Protein 2J5Y (pdb70)

InterPro domains:
  IPR009063 Immunoglobulin/albumin-binding domain superfamily [SSF46997] (54-101)
  IPR009063 Immunoglobulin/albumin-binding domain superfamily [SSF46997] (206-265)
  IPR019931 LPXTG cell wall anchor motif [PF00746] (347-387)
  IPR019931 LPXTG cell wall anchor motif [PS50847] (355-387)
  IPR035152 GA-like domain [PF17573] (51-96)
  IPR035152 GA-like domain [PF17573] (219-261)
  IPR040912 Repeat of unknown function DUF5633 [PF18656] (151-190)

Radius of gyration: 16.06 Å; Cα contacts (8 Å, |Δi|>4): 96; chains: 2; bounding box: 32×38×42 Å

Solvent-accessible surface area: 8044 Å² total; per-residue (Å²): 179,40,114,121,27,130,153,22,75,89,111,97,52,96,32,90,10,18,25,74,90,4,13,58,73,0,123,188,46,48,13,118,34,101,81,36,18,79,14,0,68,122,7,168,58,56,125,49,1,65,36,6,36,81,44,1,42,148,52,98,134,93,25,114,48,26,130,149,13,73,8,66,98,3,11,32,84,9,16,30,83,92,4,14,38,72,0,124,176,46,47,12,119,35,115,159,95,21,76,33,0,69,144,9,164,60,15,124,82,1,55,54,60,35,68,97,22,43,135,93,99,135

Secondary structure (DSSP, 8-state):
-----TT--HHHHHHHHHHHHHHHHHHHTT---HHHHHHHHH--SHHHHHHHHHHHHHHH-/-----TT--HHHHHHHHHHHHHHHHHHHTT---HHHHHHHHH--SHHHHHHHHHHHHHHH-

CATH classification: 1.10.8.40

Sequence (122 aa):
LVPRGSHHMMTIDQWLLKNAKEDAIAELKKAGITSDFYFNNAIINKAKTVEEVNALKNEILKKAHHALVVPRGSHHMMTIDQWLLKNNAKEDAIAELKKAGITSDFYFNNAINKAKTVVEEVNALKNEILKAHHA

Nearest PDB structures (foldseek):
  2j5y-assembly2_B  TM=1.016E+00  e=8.800E-08  Finegoldia magna
  9bb2-assembly1_A  TM=9.924E-01  e=5.782E-05  Finegoldia magna
  6zie-assembly1_A  TM=9.579E-01  e=3.335E-03  synthetic construct
  6zl1-assembly1_C  TM=8.478E-01  e=3.550E-03  synthetic construct
  7ll8-assembly1_D  TM=3.694E-01  e=7.899E-05  synthetic construct

B-factor: mean 15.12, std 8.32, range [4.18, 54.73]

Foldseek 3Di:
DPDDDPVDDPQRVVLVVLLVVLVVVCVVLPDDDPVLSVCLVPDDHSVSNVVSSVVVSVVVD/DPDDDPVDDPQRVVLVVLLVVLVVVCVVVPDDDPVLSVCLVPDDHSVVNVVSSVVSSVVVD

Structure (mmCIF, N/CA/C/O backbone):
data_2J5Y
#
_entry.id   2J5Y
#
_cell.length_a   25.784
_cell.length_b   58.068
_cell.length_c   40.570
_cell.angle_alpha   90.00
_cell.angle_beta   90.03
_cell.angle_gamma   90.00
#
_symmetry.space_group_name_H-M   'P 1 21 1'
#
loop_
_entity.id
_entity.type
_entity.pdbx_description
1 polymer 'PEPTOSTREPTOCOCCAL ALBUMIN-BINDING PROTEIN'
2 water water
#
loop_
_atom_site.group_PDB
_atom_site.id
_atom_site.type_symbol
_atom_site.label_atom_id
_atom_site.label_alt_id
_atom_site.label_comp_id
_atom_site.label_asym_id
_atom_site.label_entity_id
_atom_site.label_seq_id
_atom_site.pdbx_PDB_ins_code
_atom_site.Cartn_x
_atom_site.Cartn_y
_atom_site.Cartn_z
_atom_site.occupancy
_atom_site.B_iso_or_equiv
_atom_site.auth_seq_id
_atom_site.auth_comp_id
_atom_site.auth_asym_id
_atom_site.auth_atom_id
_atom_site.pdbx_PDB_model_num
ATOM 1 N N . LEU A 1 1 ? 13.984 5.162 34.980 1.00 16.55 -7 LEU A N 1
ATOM 2 C CA . LEU A 1 1 ? 12.878 5.823 34.222 1.00 15.82 -7 LEU A CA 1
ATOM 3 C C . LEU A 1 1 ? 13.414 6.966 33.372 1.00 14.76 -7 LEU A C 1
ATOM 4 O O . LEU A 1 1 ? 14.354 7.644 33.786 1.00 17.70 -7 LEU A O 1
ATOM 9 N N . VAL A 1 2 ? 12.788 7.221 32.226 1.00 14.92 -6 VAL A N 1
ATOM 10 C CA . VAL A 1 2 ? 13.098 8.465 31.469 1.00 14.60 -6 VAL A CA 1
ATOM 11 C C . VAL A 1 2 ? 12.464 9.581 32.349 1.00 13.40 -6 VAL A C 1
ATOM 12 O O . VAL A 1 2 ? 11.394 9.395 32.852 1.00 12.32 -6 VAL A O 1
ATOM 16 N N . PRO A 1 3 ? 13.175 10.663 32.712 0.60 13.56 -5 PRO A N 1
ATOM 17 C CA . PRO A 1 3 ? 12.300 11.554 33.522 0.60 14.97 -5 PRO A CA 1
ATOM 18 C C . PRO A 1 3 ? 11.301 12.349 32.658 0.70 15.68 -5 PRO A C 1
ATOM 19 O O . PRO A 1 3 ? 11.422 12.400 31.428 1.00 15.58 -5 PRO A O 1
ATOM 23 N N . ARG A 1 4 ? 10.329 12.970 33.304 1.00 15.54 -4 ARG A N 1
ATOM 24 C CA . ARG A 1 4 ? 9.170 13.576 32.568 1.00 12.62 -4 ARG A CA 1
ATOM 25 C C . ARG A 1 4 ? 9.325 15.095 32.471 1.00 13.77 -4 ARG A C 1
ATOM 26 O O . ARG A 1 4 ? 9.307 15.811 33.498 1.00 15.23 -4 ARG A O 1
ATOM 34 N N . GLY A 1 5 ? 9.466 15.580 31.247 0.50 9.73 -3 GLY A N 1
ATOM 35 C CA . GLY A 1 5 ? 9.598 17.020 31.031 0.50 12.61 -3 GLY A CA 1
ATOM 36 C C . GLY A 1 5 ? 8.224 17.658 31.177 0.50 11.96 -3 GLY A C 1
ATOM 37 O O . GLY A 1 5 ? 7.194 16.955 31.130 0.50 12.92 -3 GLY A O 1
ATOM 38 N N . SER A 1 6 ? 8.183 18.983 31.331 1.00 15.21 -2 SER A N 1
ATOM 39 C CA . SER A 1 6 ? 6.886 19.660 31.461 1.00 16.79 -2 SER A CA 1
ATOM 40 C C . SER A 1 6 ? 6.070 19.526 30.190 1.00 16.55 -2 SER A C 1
ATOM 41 O O . SER A 1 6 ? 4.878 19.844 30.216 1.00 23.62 -2 SER A O 1
ATOM 44 N N . HIS A 1 7 ? 6.695 19.104 29.087 1.00 17.79 -1 HIS A N 1
ATOM 45 C CA A HIS A 1 7 ? 6.163 18.964 27.712 0.50 16.30 -1 HIS A CA 1
ATOM 46 C CA B HIS A 1 7 ? 5.843 19.103 27.921 0.50 17.78 -1 HIS A CA 1
ATOM 47 C C . HIS A 1 7 ? 5.344 17.718 27.533 1.00 13.84 -1 HIS A C 1
ATOM 48 O O . HIS A 1 7 ? 4.898 17.471 26.423 1.00 15.32 -1 HIS A O 1
ATOM 61 N N A MET A 1 8 ? 5.121 16.974 28.599 0.50 12.50 0 MET A N 1
ATOM 62 N N B MET A 1 8 ? 5.449 16.788 28.491 0.50 12.77 0 MET A N 1
ATOM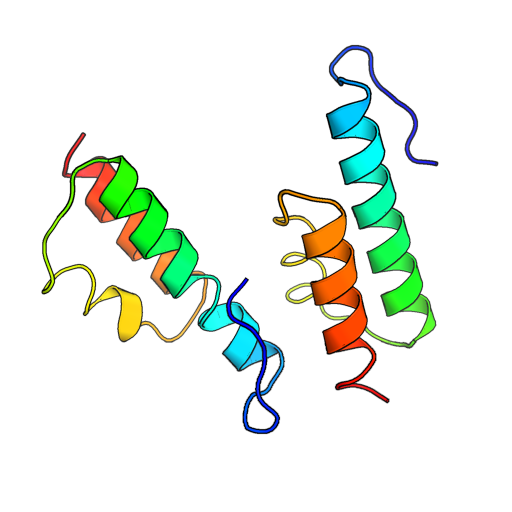 63 C CA A MET A 1 8 ? 4.830 15.583 28.378 0.50 11.44 0 MET A CA 1
ATOM 64 C CA B MET A 1 8 ? 4.954 15.397 28.342 0.50 10.54 0 MET A CA 1
ATOM 65 C C A MET A 1 8 ? 3.730 15.014 29.260 0.50 8.66 0 MET A C 1
ATOM 66 C C B MET A 1 8 ? 3.690 15.182 29.192 0.50 8.68 0 MET A C 1
ATOM 67 O O A MET A 1 8 ? 3.814 14.997 30.493 0.50 8.23 0 MET A O 1
ATOM 68 O O B MET A 1 8 ? 3.650 15.567 30.361 0.50 8.13 0 MET A O 1
ATOM 77 N N . THR A 1 9 ? 2.671 14.540 28.624 1.00 8.24 1 THR A N 1
ATOM 78 C CA . THR A 1 9 ? 1.573 13.977 29.431 1.00 8.16 1 THR A CA 1
ATOM 79 C C . THR A 1 9 ? 2.049 12.739 30.151 1.00 7.82 1 THR A C 1
ATOM 80 O O . THR A 1 9 ? 3.066 12.135 29.754 1.00 9.05 1 THR A O 1
ATOM 84 N N . ILE A 1 10 ? 1.313 12.310 31.180 1.00 7.40 2 ILE A N 1
ATOM 85 C CA . ILE A 1 10 ? 1.637 11.013 31.780 1.00 7.55 2 ILE A CA 1
ATOM 86 C C . ILE A 1 10 ? 1.604 9.930 30.717 1.00 7.14 2 ILE A C 1
ATOM 87 O O . ILE A 1 10 ? 2.469 9.068 30.693 1.00 7.87 2 ILE A O 1
ATOM 92 N N . ASP A 1 11 ? 0.606 9.969 29.844 1.00 6.86 3 ASP A N 1
ATOM 93 C CA . ASP A 1 11 ? 0.475 8.916 28.871 1.00 6.64 3 ASP A CA 1
ATOM 94 C C . ASP A 1 11 ? 1.690 8.867 27.954 1.00 7.39 3 ASP A C 1
ATOM 95 O O . ASP A 1 11 ? 2.183 7.760 27.630 1.00 7.93 3 ASP A O 1
ATOM 100 N N . GLN A 1 12 ? 2.124 10.036 27.477 0.70 4.22 4 GLN A N 1
ATOM 101 C CA . GLN A 1 12 ? 3.311 10.081 26.604 1.00 7.12 4 GLN A CA 1
ATOM 102 C C . GLN A 1 12 ? 4.531 9.579 27.356 0.70 4.18 4 GLN A C 1
ATOM 103 O O . GLN A 1 12 ? 5.404 8.878 26.780 1.00 8.71 4 GLN A O 1
ATOM 109 N N . TRP A 1 13 ? 4.638 9.992 28.613 1.00 6.68 5 TRP A N 1
ATOM 110 C CA . TRP A 1 13 ? 5.791 9.601 29.441 1.00 6.75 5 TRP A CA 1
ATOM 111 C C . TRP A 1 13 ? 5.833 8.062 29.638 1.00 6.61 5 TRP A C 1
ATOM 112 O O . TRP A 1 13 ? 6.910 7.434 29.541 1.00 7.54 5 TRP A O 1
ATOM 123 N N . LEU A 1 14 ? 4.681 7.450 29.926 1.00 6.30 6 LEU A N 1
ATOM 124 C CA . LEU A 1 14 ? 4.657 5.977 30.087 1.00 6.81 6 LEU A CA 1
ATOM 125 C C . LEU A 1 14 ? 5.020 5.291 28.774 1.00 6.24 6 LEU A C 1
ATOM 126 O O . LEU A 1 14 ? 5.666 4.241 28.785 1.00 8.60 6 LEU A O 1
ATOM 131 N N . LEU A 1 15 ? 4.557 5.831 27.640 1.00 5.81 7 LEU A N 1
ATOM 132 C CA . LEU A 1 15 ? 4.912 5.233 26.352 1.00 7.98 7 LEU A CA 1
ATOM 133 C C . LEU A 1 15 ? 6.443 5.343 26.144 1.00 7.91 7 LEU A C 1
ATOM 134 O O . LEU A 1 15 ? 7.092 4.374 25.680 1.00 8.81 7 LEU A O 1
ATOM 139 N N . LYS A 1 16 ? 7.020 6.516 26.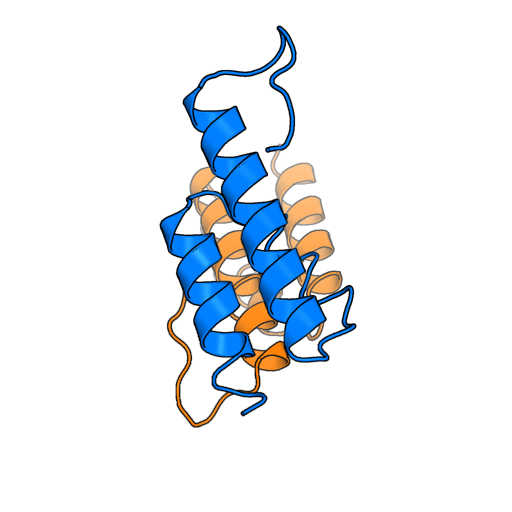437 1.00 7.51 8 LYS A N 1
ATOM 140 C CA . LYS A 1 16 ? 8.475 6.713 26.203 1.00 8.56 8 LYS A CA 1
ATOM 141 C C . LYS A 1 16 ? 9.266 5.748 27.089 1.00 7.57 8 LYS A C 1
ATOM 142 O O . LYS A 1 16 ? 10.267 5.163 26.680 1.00 9.02 8 LYS A O 1
ATOM 148 N N . ASN A 1 17 ? 8.825 5.593 28.328 1.00 7.52 9 ASN A N 1
ATOM 149 C CA . ASN A 1 17 ? 9.485 4.641 29.234 1.00 8.33 9 ASN A CA 1
ATOM 150 C C . ASN A 1 17 ? 9.354 3.193 28.751 1.00 8.20 9 ASN A C 1
ATOM 151 O O . ASN A 1 17 ? 10.308 2.419 28.836 1.00 8.52 9 ASN A O 1
ATOM 156 N N . ALA A 1 18 ? 8.186 2.801 28.231 1.00 7.50 10 ALA A N 1
ATOM 157 C CA . ALA A 1 18 ? 8.055 1.466 27.675 1.00 7.97 10 ALA A CA 1
ATOM 158 C C . ALA A 1 18 ? 9.033 1.248 26.513 1.00 7.13 10 ALA A C 1
ATOM 159 O O . ALA A 1 18 ? 9.615 0.171 26.384 1.00 8.59 10 ALA A O 1
ATOM 161 N N . LYS A 1 19 ? 9.174 2.266 25.662 1.00 7.70 11 LYS A N 1
ATOM 162 C CA . LYS A 1 19 ? 10.079 2.134 24.515 1.00 7.31 11 LYS A CA 1
ATOM 163 C C . LYS A 1 19 ? 11.512 1.911 25.009 1.00 6.96 11 LYS A C 1
ATOM 164 O O . LYS A 1 19 ? 12.222 1.010 24.523 1.00 8.82 11 LYS A O 1
ATOM 170 N N . GLU A 1 20 ? 11.948 2.741 25.942 1.00 8.66 12 GLU A N 1
ATOM 171 C CA . GLU A 1 20 ? 13.292 2.599 26.474 1.00 8.35 12 GLU A CA 1
ATOM 172 C C . GLU A 1 20 ? 13.536 1.252 27.150 1.00 9.71 12 GLU A C 1
ATOM 173 O O . GLU A 1 20 ? 14.591 0.629 26.953 1.00 12.07 12 GLU A O 1
ATOM 179 N N . ASP A 1 21 ? 12.566 0.787 27.925 1.00 9.56 13 ASP A N 1
ATOM 180 C CA . ASP A 1 21 ? 12.697 -0.488 28.595 1.00 9.98 13 ASP A CA 1
ATOM 181 C C . ASP A 1 21 ? 12.741 -1.643 27.587 1.00 8.72 13 ASP A C 1
ATOM 182 O O . ASP A 1 21 ? 13.481 -2.635 27.792 1.00 10.27 13 ASP A O 1
ATOM 187 N N . ALA A 1 22 ? 11.921 -1.555 26.533 1.00 8.63 14 ALA A N 1
ATOM 188 C CA . ALA A 1 22 ? 11.949 -2.590 25.516 1.00 9.18 14 ALA A CA 1
ATOM 189 C C . ALA A 1 22 ? 13.309 -2.631 24.813 1.00 7.75 14 ALA A C 1
ATOM 190 O O . ALA A 1 22 ? 13.854 -3.734 24.568 1.00 9.22 14 ALA A O 1
ATOM 192 N N . ILE A 1 23 ? 13.805 -1.465 24.409 1.00 8.43 15 ILE A N 1
ATOM 193 C CA . ILE A 1 23 ? 15.123 -1.414 23.739 1.00 9.42 15 ILE A CA 1
ATOM 194 C C . ILE A 1 23 ? 16.198 -1.986 24.663 1.00 9.27 15 ILE A C 1
ATOM 195 O O . ILE A 1 23 ? 17.097 -2.727 24.201 1.00 10.49 15 ILE A O 1
ATOM 200 N N . ALA A 1 24 ? 16.121 -1.653 25.959 1.00 9.31 16 ALA A N 1
ATOM 201 C CA . ALA A 1 24 ? 17.108 -2.211 26.943 1.00 9.66 16 ALA A CA 1
ATOM 202 C C . ALA A 1 24 ? 17.030 -3.750 27.005 1.00 11.27 16 ALA A C 1
ATOM 203 O O . ALA A 1 24 ? 18.069 -4.463 27.079 1.00 11.91 16 ALA A O 1
ATOM 205 N N . GLU A 1 25 ? 15.815 -4.287 26.950 1.00 11.38 17 GLU A N 1
ATOM 206 C CA . GLU A 1 25 ? 15.650 -5.726 26.952 0.70 9.26 17 GLU A CA 1
ATOM 207 C C . GLU A 1 25 ? 16.234 -6.360 25.703 1.00 10.75 17 GLU A C 1
ATOM 208 O O . GLU A 1 25 ? 16.913 -7.415 25.796 1.00 12.14 17 GLU A O 1
ATOM 214 N N . LEU A 1 26 ? 16.000 -5.733 24.536 1.00 9.70 18 LEU A N 1
ATOM 215 C CA . LEU A 1 26 ? 16.574 -6.222 23.278 1.00 10.19 18 LEU A CA 1
ATOM 216 C C . LEU A 1 26 ? 18.101 -6.207 23.336 1.00 9.72 18 LEU A C 1
ATOM 217 O O . LEU A 1 26 ? 18.760 -7.168 22.928 1.00 11.68 18 LEU A O 1
ATOM 222 N N . LYS A 1 27 ? 18.670 -5.127 23.871 1.00 10.03 19 LYS A N 1
ATOM 223 C CA . LYS A 1 27 ? 20.138 -5.009 24.014 1.00 10.94 19 LYS A CA 1
ATOM 224 C C . LYS A 1 27 ? 20.688 -6.115 24.929 1.00 10.52 19 LYS A C 1
ATOM 225 O O . LYS A 1 27 ? 21.761 -6.699 24.664 1.00 13.79 19 LYS A O 1
ATOM 231 N N . LYS A 1 28 ? 19.978 -6.406 26.019 1.00 11.61 20 LYS A N 1
ATOM 232 C CA . LYS A 1 28 ? 20.415 -7.474 26.942 1.00 13.66 20 LYS A CA 1
ATOM 233 C C . LYS A 1 28 ? 20.462 -8.827 26.210 1.00 12.61 20 LYS A C 1
ATOM 234 O O . LYS A 1 28 ? 21.331 -9.681 26.472 1.00 16.63 20 LYS A O 1
ATOM 240 N N . ALA A 1 29 ? 19.553 -9.008 25.251 1.00 12.83 21 ALA A N 1
ATOM 241 C CA . ALA A 1 29 ? 19.481 -10.247 24.466 1.00 13.11 21 ALA A CA 1
ATOM 242 C C . ALA A 1 29 ? 20.457 -10.277 23.280 1.00 13.97 21 ALA A C 1
ATOM 243 O O . ALA A 1 29 ? 20.469 -11.232 22.508 1.00 16.37 21 ALA A O 1
ATOM 245 N N . GLY A 1 30 ? 21.245 -9.224 23.100 1.00 13.64 22 GLY A N 1
ATOM 246 C CA . GLY A 1 30 ? 22.235 -9.172 22.029 1.00 15.79 22 GLY A CA 1
ATOM 247 C C . GLY A 1 30 ? 21.796 -8.565 20.705 1.00 14.98 22 GLY A C 1
ATOM 248 O O . GLY A 1 30 ? 22.536 -8.625 19.732 1.00 14.65 22 GLY A O 1
ATOM 249 N N . ILE A 1 31 ? 20.610 -7.942 20.659 1.00 12.94 23 ILE A N 1
ATOM 250 C CA . ILE A 1 31 ? 20.164 -7.251 19.470 1.00 12.06 23 ILE A CA 1
ATOM 251 C C . ILE A 1 31 ? 20.797 -5.880 19.409 1.00 11.88 23 ILE A C 1
ATOM 252 O O . ILE A 1 31 ? 20.830 -5.147 20.409 1.00 12.69 23 ILE A O 1
ATOM 257 N N . THR A 1 32 ? 21.352 -5.537 18.250 1.00 11.86 24 THR A N 1
ATOM 258 C CA . THR A 1 32 ? 22.067 -4.292 18.069 1.00 13.31 24 THR A CA 1
ATOM 259 C C . THR A 1 32 ? 21.518 -3.531 16.857 1.00 10.88 24 THR A C 1
ATOM 260 O O . THR A 1 32 ? 22.121 -2.554 16.423 1.00 14.12 24 THR A O 1
ATOM 264 N N . SER A 1 33 ? 20.363 -3.958 16.332 1.00 12.21 25 SER A N 1
ATOM 265 C CA . SER A 1 33 ? 19.828 -3.385 15.118 1.00 9.85 25 SER A CA 1
ATOM 266 C C . SER A 1 33 ? 19.094 -2.044 15.322 1.00 10.93 25 SER A C 1
ATOM 267 O O . SER A 1 33 ? 18.014 -2.015 15.907 1.00 12.58 25 SER A O 1
ATOM 270 N N . ASP A 1 34 ? 19.630 -0.938 14.807 0.80 9.69 26 ASP A N 1
ATOM 271 C CA . ASP A 1 34 ? 18.903 0.322 14.838 0.80 10.26 26 ASP A CA 1
ATOM 272 C C . ASP A 1 34 ? 17.567 0.311 14.123 0.80 9.13 26 ASP A C 1
ATOM 273 O O . ASP A 1 34 ? 16.656 1.030 14.495 0.80 10.27 26 ASP A O 1
ATOM 278 N N . PHE A 1 35 ? 17.481 -0.489 13.070 1.00 10.95 27 PHE A N 1
ATOM 279 C CA . PHE A 1 35 ? 16.238 -0.629 12.317 1.00 10.73 27 PHE A CA 1
ATOM 280 C C . PHE A 1 35 ? 15.163 -1.146 13.271 1.00 9.81 27 PHE A C 1
ATOM 281 O O . PHE A 1 35 ? 14.034 -0.599 13.322 1.00 11.67 27 PHE A O 1
ATOM 289 N N . TYR A 1 36 ? 15.497 -2.173 14.060 1.00 9.81 28 TYR A N 1
ATOM 290 C CA . TYR A 1 36 ? 14.518 -2.731 14.991 1.00 8.56 28 TYR A CA 1
ATOM 291 C C . TYR A 1 36 ? 14.221 -1.730 16.106 1.00 10.79 28 TYR A C 1
ATOM 292 O O . TYR A 1 36 ? 13.054 -1.561 16.504 1.00 10.93 28 TYR A O 1
ATOM 301 N N . PHE A 1 37 ? 15.251 -1.091 16.662 1.00 9.99 29 PHE A N 1
ATOM 302 C CA . PHE A 1 37 ? 15.006 -0.052 17.703 1.00 10.11 29 PHE A CA 1
ATOM 303 C C . PHE A 1 37 ? 14.102 1.088 17.182 1.00 10.37 29 PHE A C 1
ATOM 304 O O . PHE A 1 37 ? 13.242 1.640 17.928 1.00 11.12 29 PHE A O 1
ATOM 312 N N . ASN A 1 38 ? 14.297 1.476 15.930 1.00 11.01 30 ASN A N 1
ATOM 313 C CA A ASN A 1 38 ? 13.487 2.543 15.342 0.50 11.17 30 ASN A CA 1
ATOM 314 C CA B ASN A 1 38 ? 13.487 2.552 15.371 0.50 11.28 30 ASN A CA 1
ATOM 315 C C . ASN A 1 38 ? 12.015 2.147 15.279 1.00 9.95 30 ASN A C 1
ATOM 316 O O . ASN A 1 38 ? 11.131 2.990 15.483 1.00 11.80 30 ASN A O 1
ATOM 325 N N . ALA A 1 39 ? 11.765 0.866 14.993 1.00 9.43 31 ALA A N 1
ATOM 326 C CA . ALA A 1 39 ? 10.378 0.375 14.899 1.00 9.36 31 ALA A CA 1
ATOM 327 C C . ALA A 1 39 ? 9.744 0.557 16.274 1.00 9.20 31 ALA A C 1
ATOM 328 O O . ALA A 1 39 ? 8.590 0.988 16.380 1.00 10.90 31 ALA A O 1
ATOM 330 N N . ILE A 1 40 ? 10.463 0.187 17.330 1.00 9.29 32 ILE A N 1
ATOM 331 C CA A ILE A 1 40 ? 9.922 0.373 18.660 0.60 9.17 32 ILE A CA 1
ATOM 332 C CA B ILE A 1 40 ? 9.999 0.384 18.710 0.40 8.54 32 ILE A CA 1
ATOM 333 C C . ILE A 1 40 ? 9.674 1.859 18.931 1.00 8.93 32 ILE A C 1
ATOM 334 O O . ILE A 1 40 ? 8.607 2.230 19.477 1.00 9.47 32 ILE A O 1
ATOM 343 N N . ASN A 1 41 ? 10.612 2.710 18.525 1.00 9.58 33 ASN A N 1
ATOM 344 C CA . ASN A 1 41 ? 10.447 4.133 18.763 1.00 10.15 33 ASN A CA 1
ATOM 345 C C . ASN A 1 41 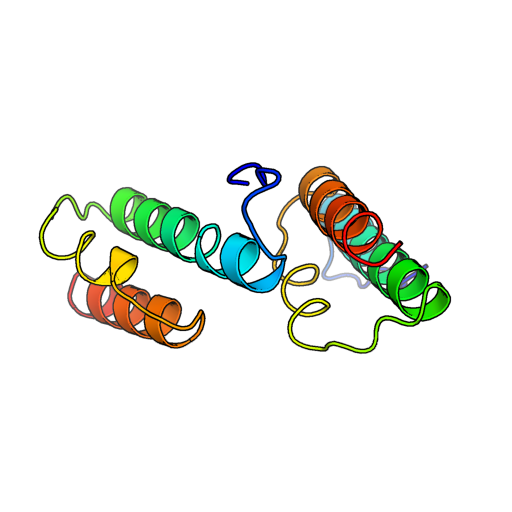? 9.286 4.781 18.005 1.00 10.22 33 ASN A C 1
ATOM 346 O O . ASN A 1 41 ? 8.821 5.857 18.415 1.00 12.69 33 ASN A O 1
ATOM 351 N N . LYS A 1 42 ? 8.808 4.132 16.941 1.00 11.34 34 LYS A N 1
ATOM 352 C CA . LYS A 1 42 ? 7.686 4.646 16.149 1.00 12.00 34 LYS A CA 1
ATOM 353 C C . LYS A 1 42 ? 6.344 4.135 16.679 1.00 11.32 34 LYS A C 1
ATOM 354 O O . LYS A 1 42 ? 5.274 4.603 16.246 1.00 14.23 34 LYS A O 1
ATOM 360 N N . ALA A 1 43 ? 6.374 3.182 17.612 1.00 10.31 35 ALA A N 1
ATOM 361 C CA . ALA A 1 43 ? 5.130 2.581 18.107 1.00 11.23 35 ALA A CA 1
ATOM 362 C C . ALA A 1 43 ? 4.265 3.614 18.813 1.00 11.00 35 ALA A C 1
ATOM 363 O O . ALA A 1 43 ? 4.809 4.545 19.413 1.00 11.24 35 ALA A O 1
ATOM 365 N N . LYS A 1 44 ? 2.929 3.437 18.768 1.00 11.25 36 LYS A N 1
ATOM 366 C CA . LYS A 1 44 ? 2.035 4.452 19.339 1.00 12.44 36 LYS A CA 1
ATOM 367 C C . LYS A 1 44 ? 1.330 4.022 20.627 1.00 10.62 36 LYS A C 1
ATOM 368 O O . LYS A 1 44 ? 0.684 4.850 21.278 1.00 12.54 36 LYS A O 1
ATOM 374 N N . THR A 1 45 ? 1.451 2.751 21.009 1.00 9.23 37 THR A N 1
ATOM 375 C CA . THR A 1 45 ? 0.880 2.268 22.260 1.00 9.33 37 THR A CA 1
ATOM 376 C C . THR A 1 45 ? 1.892 1.365 22.960 1.00 9.36 37 THR A C 1
ATOM 377 O O . THR A 1 45 ? 2.763 0.754 22.324 1.00 9.45 37 THR A O 1
ATOM 381 N N . VAL A 1 46 ? 1.747 1.234 24.263 1.00 8.83 38 VAL A N 1
ATOM 382 C CA . VAL A 1 46 ? 2.586 0.317 25.029 1.00 8.93 38 VAL A CA 1
ATOM 383 C C . VAL A 1 46 ? 2.411 -1.130 24.542 1.00 8.59 38 VAL A C 1
ATOM 384 O O . VAL A 1 46 ? 3.387 -1.896 24.511 1.00 9.25 38 VAL A O 1
ATOM 388 N N . GLU A 1 47 ? 1.176 -1.523 24.188 1.00 9.34 39 GLU A N 1
ATOM 389 C CA . GLU A 1 47 ? 0.983 -2.866 23.707 1.00 9.98 39 GLU A CA 1
ATOM 390 C C . GLU A 1 47 ? 1.708 -3.108 22.372 1.00 9.55 39 GLU A C 1
ATOM 391 O O . GLU A 1 47 ? 2.178 -4.232 22.132 1.00 11.29 39 GLU A O 1
ATOM 397 N N . GLU A 1 48 ? 1.751 -2.114 21.471 1.00 8.86 40 GLU A N 1
ATOM 398 C CA . GLU A 1 48 ? 2.539 -2.269 20.255 1.00 8.24 40 GLU A CA 1
ATOM 399 C C . GLU A 1 48 ? 4.019 -2.433 20.588 1.00 8.17 40 GLU A C 1
ATOM 400 O O . GLU A 1 48 ? 4.697 -3.278 20.002 1.00 8.64 40 GLU A O 1
ATOM 406 N N . VAL A 1 49 ? 4.526 -1.634 21.525 1.00 8.13 41 VAL A N 1
ATOM 407 C CA . VAL A 1 49 ? 5.929 -1.794 21.964 1.00 7.29 41 VAL A CA 1
ATOM 408 C C . VAL A 1 49 ? 6.160 -3.231 22.459 1.00 8.13 41 VAL A C 1
ATOM 409 O O . VAL A 1 49 ? 7.161 -3.879 22.057 1.00 9.09 41 VAL A O 1
ATOM 413 N N . ASN A 1 50 ? 5.247 -3.737 23.297 1.00 8.86 42 ASN A N 1
ATOM 414 C CA . ASN A 1 50 ? 5.426 -5.072 23.862 1.00 9.47 42 ASN A CA 1
ATOM 415 C C . ASN A 1 50 ? 5.464 -6.109 22.751 1.00 9.32 42 ASN A C 1
ATOM 416 O O . ASN A 1 50 ? 6.226 -7.086 22.809 1.00 9.97 42 ASN A O 1
ATOM 421 N N . ALA A 1 51 ? 4.550 -5.960 21.786 1.00 8.20 43 ALA A N 1
ATOM 422 C CA . ALA A 1 51 ? 4.433 -6.958 20.722 1.00 8.64 43 ALA A CA 1
ATOM 423 C C . ALA A 1 51 ? 5.678 -6.921 19.825 1.00 7.82 43 ALA A C 1
ATOM 424 O O . ALA A 1 51 ? 6.195 -7.993 19.456 1.00 9.20 43 ALA A O 1
ATOM 426 N N . LEU A 1 52 ? 6.143 -5.719 19.455 1.00 7.81 44 LEU A N 1
ATOM 427 C CA . LEU A 1 52 ? 7.372 -5.608 18.677 1.00 7.60 44 LEU A CA 1
ATOM 428 C C . LEU A 1 52 ? 8.520 -6.289 19.423 1.00 7.27 44 LEU A C 1
ATOM 429 O O . LEU A 1 52 ? 9.263 -7.130 18.851 1.00 8.75 44 LEU A O 1
ATOM 434 N N . LYS A 1 53 ? 8.692 -5.905 20.683 1.00 7.60 45 LYS A N 1
ATOM 435 C CA . LYS A 1 53 ? 9.765 -6.475 21.504 1.00 8.91 45 LYS A CA 1
ATOM 436 C C . LYS A 1 53 ? 9.669 -8.003 21.581 1.00 7.57 45 LYS A C 1
ATOM 437 O O . LYS A 1 53 ? 10.682 -8.745 21.376 1.00 10.09 45 LYS A O 1
ATOM 443 N N . ASN A 1 54 ? 8.469 -8.501 21.899 1.00 8.72 46 ASN A N 1
ATOM 444 C CA . ASN A 1 54 ? 8.314 -9.950 22.051 1.00 9.80 46 ASN A CA 1
ATOM 445 C C . ASN A 1 54 ? 8.610 -10.724 20.773 1.00 7.39 46 ASN A C 1
ATOM 446 O O . ASN A 1 54 ? 9.211 -11.818 20.823 1.00 11.14 46 ASN A O 1
ATOM 451 N N . GLU A 1 55 ? 8.160 -10.203 19.622 1.00 8.31 47 GLU A N 1
ATOM 452 C CA . GLU A 1 55 ? 8.416 -10.901 18.355 1.00 9.31 47 GLU A CA 1
ATOM 453 C C . GLU A 1 55 ? 9.906 -10.916 18.026 1.00 7.91 47 GLU A C 1
ATOM 454 O O . GLU A 1 55 ? 10.414 -11.931 17.556 1.00 10.22 47 GLU A O 1
ATOM 460 N N . ILE A 1 56 ? 10.604 -9.800 18.268 1.00 8.01 48 ILE A N 1
ATOM 461 C CA . ILE A 1 56 ? 12.046 -9.769 17.999 1.00 8.58 48 ILE A CA 1
ATOM 462 C C . ILE A 1 56 ? 12.766 -10.767 18.894 1.00 9.88 48 ILE A C 1
ATOM 463 O O . ILE A 1 56 ? 13.627 -11.527 18.419 1.00 11.63 48 ILE A O 1
ATOM 468 N N . LEU A 1 57 ? 12.401 -10.813 20.176 1.00 10.68 49 LEU A N 1
ATOM 469 C CA . LEU A 1 57 ? 13.039 -11.777 21.082 1.00 11.62 49 LEU A CA 1
ATOM 470 C C . LEU A 1 57 ? 12.787 -13.223 20.644 1.00 13.23 49 LEU A C 1
ATOM 471 O O . LEU A 1 57 ? 13.723 -14.060 20.676 1.00 15.94 49 LEU A O 1
ATOM 476 N N . LYS A 1 58 ? 11.548 -13.525 20.238 1.00 13.45 50 LYS A N 1
ATOM 477 C CA A LYS A 1 58 ? 11.194 -14.867 19.771 0.50 15.00 50 LYS A CA 1
ATOM 478 C CA B LYS A 1 58 ? 11.181 -14.860 19.755 0.50 14.46 50 LYS A CA 1
ATOM 479 C C . LYS A 1 58 ? 11.982 -15.235 18.513 1.00 15.52 50 LYS A C 1
ATOM 480 O O . LYS A 1 58 ? 12.458 -16.372 18.375 1.00 16.18 50 LYS A O 1
ATOM 491 N N . ALA A 1 59 ? 12.117 -14.286 17.598 1.00 13.18 51 ALA A N 1
ATOM 492 C CA . ALA A 1 59 ? 12.782 -14.555 16.335 1.00 14.91 51 ALA A CA 1
ATOM 493 C C . ALA A 1 59 ? 14.260 -14.851 16.565 1.00 12.96 51 ALA A C 1
ATOM 494 O O . ALA A 1 59 ? 14.851 -15.604 15.790 1.00 17.07 51 ALA A O 1
ATOM 496 N N . HIS A 1 60 ? 14.840 -14.243 17.601 1.00 13.59 52 HIS A N 1
ATOM 497 C CA A HIS A 1 60 ? 16.280 -14.242 17.905 0.50 14.41 52 HIS A CA 1
ATOM 498 C CA B HIS A 1 60 ? 16.274 -14.377 17.755 0.50 14.84 52 HIS A CA 1
ATOM 499 C C . HIS A 1 60 ? 16.672 -15.359 18.864 1.00 16.96 52 HIS A C 1
ATOM 500 O O . HIS A 1 60 ? 17.871 -15.604 19.097 1.00 18.86 52 HIS A O 1
ATOM 513 N N . ALA A 1 61 ? 15.665 -16.001 19.464 1.00 16.48 53 ALA A N 1
ATOM 514 C CA . ALA A 1 61 ? 15.906 -16.987 20.514 1.00 19.25 53 ALA A CA 1
ATOM 515 C C . ALA A 1 61 ? 16.506 -18.252 19.927 0.50 17.11 53 ALA A C 1
ATOM 516 O O . ALA A 1 61 ? 17.097 -19.005 20.675 0.50 20.33 53 ALA A O 1
ATOM 519 N N . LEU B 1 1 ? -1.130 -3.609 14.677 1.00 16.64 -7 LEU B N 1
ATOM 520 C CA . LEU B 1 1 ? -0.022 -4.264 13.917 1.00 15.53 -7 LEU B CA 1
ATOM 521 C C . LEU B 1 1 ? -0.516 -5.413 13.072 1.00 14.67 -7 LEU B C 1
ATOM 522 O O . LEU B 1 1 ? -1.440 -6.127 13.476 1.00 17.29 -7 LEU B O 1
ATOM 527 N N . VAL B 1 2 ? 0.106 -5.652 11.925 1.00 14.54 -6 VAL B N 1
ATOM 528 C CA A VAL B 1 2 ? -0.169 -6.884 11.159 0.80 13.63 -6 VAL B CA 1
ATOM 529 C CA B VAL B 1 2 ? -0.209 -6.894 11.212 0.20 12.79 -6 VAL B CA 1
ATOM 530 C C . VAL B 1 2 ? 0.437 -8.010 12.021 1.00 12.60 -6 VAL B C 1
ATOM 531 O O . VAL B 1 2 ? 1.477 -7.841 12.578 1.00 12.33 -6 VAL B O 1
ATOM 538 N N . PRO B 1 3 ? -0.282 -9.104 12.263 0.60 13.60 -5 PRO B N 1
ATOM 539 C CA . PRO B 1 3 ? 0.487 -10.033 13.124 0.60 14.83 -5 PRO B CA 1
ATOM 540 C C . PRO B 1 3 ? 1.557 -10.807 12.307 1.00 16.44 -5 PRO B C 1
ATOM 541 O O . PRO B 1 3 ? 1.485 -10.870 11.083 1.00 16.07 -5 PRO B O 1
ATOM 545 N N . ARG B 1 4 ? 2.535 -11.394 12.978 1.00 14.83 -4 ARG B N 1
ATOM 546 C CA . ARG B 1 4 ? 3.711 -11.993 12.277 1.00 12.60 -4 ARG B CA 1
ATOM 547 C C . ARG B 1 4 ? 3.558 -13.497 12.200 0.60 12.73 -4 ARG B C 1
ATOM 548 O O . ARG B 1 4 ? 3.547 -14.191 13.213 0.60 12.07 -4 ARG B O 1
ATOM 556 N N . GLY B 1 5 ? 3.431 -13.991 10.983 1.00 12.30 -3 GLY B N 1
ATOM 557 C CA . GLY B 1 5 ? 3.298 -15.437 10.780 1.00 14.08 -3 GLY B CA 1
ATOM 558 C C . GLY B 1 5 ? 4.667 -16.087 10.878 0.80 12.16 -3 GLY B C 1
ATOM 559 O O . GLY B 1 5 ? 5.702 -15.388 10.813 0.80 15.09 -3 GLY B O 1
ATOM 560 N N . SER B 1 6 ? 4.686 -17.417 11.010 1.00 15.35 -2 SER B N 1
ATOM 561 C CA . SER B 1 6 ? 5.957 -18.117 11.107 1.00 16.49 -2 SER B CA 1
ATOM 562 C C . SER B 1 6 ? 6.765 -17.972 9.830 1.00 15.86 -2 SER B C 1
ATOM 563 O O . SER B 1 6 ? 7.956 -18.255 9.853 1.00 23.20 -2 SER B O 1
ATOM 566 N N . HIS B 1 7 ? 6.127 -17.565 8.730 1.00 17.36 -1 HIS B N 1
ATOM 567 C CA A HIS B 1 7 ? 6.694 -17.399 7.379 0.50 16.16 -1 HIS B CA 1
ATOM 568 C CA B HIS B 1 7 ? 6.959 -17.505 7.560 0.50 17.73 -1 HIS B CA 1
ATOM 569 C C . HIS B 1 7 ? 7.515 -16.141 7.221 0.50 12.99 -1 HIS B C 1
ATOM 570 O O . HIS B 1 7 ? 8.008 -15.885 6.138 1.00 15.20 -1 HIS B O 1
ATOM 583 N N . MET B 1 8 ? 7.576 -15.310 8.247 1.00 12.73 0 MET B N 1
ATOM 584 C CA A MET B 1 8 ? 7.944 -13.882 8.080 0.50 11.67 0 MET B CA 1
ATOM 585 C CA B MET B 1 8 ? 8.007 -13.964 8.019 0.50 10.77 0 MET B CA 1
ATOM 586 C C . MET B 1 8 ? 9.174 -13.553 8.916 1.00 9.20 0 MET B C 1
ATOM 587 O O . MET B 1 8 ? 9.151 -13.760 10.128 1.00 10.59 0 MET B O 1
ATOM 596 N N . THR B 1 9 ? 10.218 -12.983 8.308 1.00 7.70 1 THR B N 1
ATOM 597 C CA . THR B 1 9 ? 11.295 -12.420 9.131 1.00 8.36 1 THR B CA 1
ATOM 598 C C . THR B 1 9 ? 10.823 -11.175 9.854 1.00 8.18 1 THR B C 1
ATOM 599 O O . THR B 1 9 ? 9.805 -10.567 9.452 1.00 8.58 1 THR B O 1
ATOM 603 N N . ILE B 1 10 ? 11.550 -10.740 10.884 1.00 7.81 2 ILE B N 1
ATOM 604 C CA . ILE B 1 10 ? 11.223 -9.454 11.490 1.00 7.87 2 ILE B CA 1
ATOM 605 C C . ILE B 1 10 ? 11.273 -8.366 10.423 1.00 7.42 2 ILE B C 1
ATOM 606 O O . ILE B 1 10 ? 10.428 -7.493 10.403 1.00 7.71 2 ILE B O 1
ATOM 611 N N . ASP B 1 11 ? 12.281 -8.397 9.547 1.00 7.19 3 ASP B N 1
ATOM 612 C CA . ASP B 1 11 ? 12.401 -7.328 8.579 1.00 7.30 3 ASP B CA 1
ATOM 613 C C . ASP B 1 11 ? 11.186 -7.285 7.667 1.00 7.56 3 ASP B C 1
ATOM 614 O O . ASP B 1 11 ? 10.696 -6.191 7.333 1.00 8.23 3 ASP B O 1
ATOM 619 N N . GLN B 1 12 ? 10.750 -8.463 7.216 1.00 6.62 4 GLN B N 1
ATOM 620 C CA . GLN B 1 12 ? 9.569 -8.511 6.336 1.00 6.42 4 GLN B CA 1
ATOM 621 C C . GLN B 1 12 ? 8.341 -7.999 7.081 1.00 6.85 4 GLN B C 1
ATOM 622 O O . GLN B 1 12 ? 7.494 -7.280 6.515 1.00 8.81 4 GLN B O 1
ATOM 628 N N . TRP B 1 13 ? 8.212 -8.416 8.333 1.00 6.89 5 TRP B N 1
ATOM 629 C CA . TRP B 1 13 ? 7.064 -8.019 9.177 1.00 6.87 5 TRP B CA 1
ATOM 630 C C . TRP B 1 13 ? 7.055 -6.485 9.347 1.00 6.92 5 TRP B C 1
ATOM 631 O O . TRP B 1 13 ? 5.984 -5.840 9.253 1.00 7.59 5 TRP B O 1
ATOM 642 N N . LEU B 1 14 ? 8.213 -5.893 9.631 1.00 6.74 6 LEU B N 1
ATOM 643 C CA . LEU B 1 14 ? 8.249 -4.425 9.801 1.00 7.04 6 LEU B CA 1
ATOM 644 C C . LEU B 1 14 ? 7.900 -3.708 8.504 1.00 7.25 6 LEU B C 1
ATOM 645 O O . LEU B 1 14 ? 7.237 -2.660 8.518 1.00 8.68 6 LEU B O 1
ATOM 650 N N . LEU B 1 15 ? 8.339 -4.258 7.375 1.00 6.44 7 LEU B N 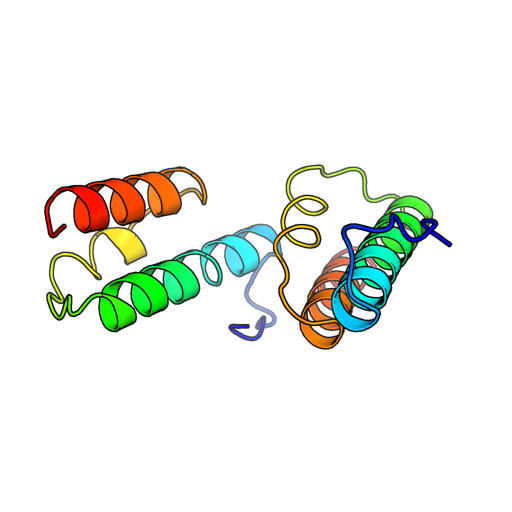1
ATOM 651 C CA . LEU B 1 15 ? 7.956 -3.652 6.085 1.00 7.74 7 LEU B CA 1
ATOM 652 C C . LEU B 1 15 ? 6.449 -3.739 5.865 1.00 8.15 7 LEU B C 1
ATOM 653 O O . LEU B 1 15 ? 5.819 -2.767 5.402 1.00 8.33 7 LEU B O 1
ATOM 658 N N . LYS B 1 16 ? 5.883 -4.920 6.126 1.00 7.86 8 LYS B N 1
ATOM 659 C CA . LYS B 1 16 ? 4.421 -5.095 5.924 1.00 8.60 8 LYS B CA 1
ATOM 660 C C . LYS B 1 16 ? 3.630 -4.140 6.827 1.00 8.13 8 LYS B C 1
ATOM 661 O O . LYS B 1 16 ? 2.612 -3.572 6.414 1.00 8.74 8 LYS B O 1
ATOM 667 N N . ASN B 1 17 ? 4.092 -3.988 8.063 1.00 7.53 9 ASN B N 1
ATOM 668 C CA A ASN B 1 17 ? 3.440 -3.033 8.954 0.80 8.38 9 ASN B CA 1
ATOM 669 C CA B ASN B 1 17 ? 3.540 -3.015 9.031 0.20 7.59 9 ASN B CA 1
ATOM 670 C C . ASN B 1 17 ? 3.550 -1.596 8.469 1.00 8.14 9 ASN B C 1
ATOM 671 O O . ASN B 1 17 ? 2.577 -0.828 8.566 1.00 8.65 9 ASN B O 1
ATOM 680 N N . ALA B 1 18 ? 4.705 -1.213 7.939 1.00 6.89 10 ALA B N 1
ATOM 681 C CA . ALA B 1 18 ? 4.828 0.129 7.396 1.00 7.40 10 ALA B CA 1
ATOM 682 C C . ALA B 1 18 ? 3.871 0.346 6.224 1.00 7.08 10 ALA B C 1
ATOM 683 O O . ALA B 1 18 ? 3.288 1.424 6.087 1.00 8.28 10 ALA B O 1
ATOM 685 N N . LYS B 1 19 ? 3.740 -0.660 5.357 1.00 7.83 11 LYS B N 1
ATOM 686 C CA . LYS B 1 19 ? 2.798 -0.542 4.207 1.00 7.60 11 LYS B CA 1
ATOM 687 C C . LYS B 1 19 ? 1.366 -0.330 4.713 1.00 7.21 11 LYS B C 1
ATOM 688 O O . LYS B 1 19 ? 0.658 0.552 4.223 1.00 9.12 11 LYS B O 1
ATOM 694 N N . GLU B 1 20 ? 0.942 -1.143 5.681 1.00 9.06 12 GLU B N 1
ATOM 695 C CA . GLU B 1 20 ? -0.402 -1.013 6.200 1.00 8.79 12 GLU B CA 1
ATOM 696 C C . GLU B 1 20 ? -0.629 0.328 6.865 1.00 10.08 12 GLU B C 1
ATOM 697 O O . GLU B 1 20 ? -1.686 0.941 6.681 1.00 11.24 12 GLU B O 1
ATOM 703 N N . ASP B 1 21 ? 0.359 0.791 7.626 1.00 9.76 13 ASP B N 1
ATOM 704 C CA . ASP B 1 21 ? 0.216 2.072 8.299 1.00 10.02 13 ASP B CA 1
ATOM 705 C C . ASP B 1 21 ? 0.153 3.217 7.286 1.00 8.79 13 ASP B C 1
ATOM 706 O O . ASP B 1 21 ? -0.592 4.213 7.488 1.00 10.47 13 ASP B O 1
ATOM 711 N N . ALA B 1 22 ? 0.955 3.109 6.223 1.00 8.06 14 ALA B N 1
ATOM 712 C CA . ALA B 1 22 ? 0.950 4.158 5.210 1.00 8.68 14 ALA B CA 1
ATOM 713 C C . ALA B 1 22 ? -0.407 4.221 4.501 1.00 7.81 14 ALA B C 1
ATOM 714 O O . ALA B 1 22 ? -0.947 5.325 4.263 1.00 9.17 14 ALA B O 1
ATOM 716 N N . ILE B 1 23 ? -0.907 3.054 4.103 1.00 7.82 15 ILE B N 1
ATOM 717 C CA . ILE B 1 23 ? -2.234 2.989 3.450 1.00 9.06 15 ILE B CA 1
ATOM 718 C C . ILE B 1 23 ? -3.306 3.570 4.388 1.00 9.68 15 ILE B C 1
ATOM 719 O O . ILE B 1 23 ? -4.204 4.299 3.943 1.00 10.39 15 ILE B O 1
ATOM 724 N N . ALA B 1 24 ? -3.220 3.248 5.688 1.00 9.55 16 ALA B N 1
ATOM 725 C CA . ALA B 1 24 ? -4.208 3.819 6.668 1.00 9.48 16 ALA B CA 1
ATOM 726 C C . ALA B 1 24 ? -4.123 5.348 6.728 1.00 10.56 16 ALA B C 1
ATOM 727 O O . ALA B 1 24 ? -5.149 6.053 6.792 1.00 11.38 16 ALA B O 1
ATOM 729 N N . GLU B 1 25 ? -2.910 5.879 6.675 1.00 11.19 17 GLU B N 1
ATOM 730 C CA . GLU B 1 25 ? -2.760 7.329 6.689 1.00 10.97 17 GLU B CA 1
ATOM 731 C C . GLU B 1 25 ? -3.353 7.942 5.426 1.00 11.11 17 GLU B C 1
ATOM 732 O O . GLU B 1 25 ? -4.052 8.994 5.486 1.00 11.71 17 GLU B O 1
ATOM 738 N N . LEU B 1 26 ? -3.108 7.315 4.275 1.00 10.17 18 LEU B N 1
ATOM 739 C CA . LEU B 1 26 ? -3.679 7.822 3.022 1.00 10.10 18 LEU B CA 1
ATOM 740 C C . LEU B 1 26 ? -5.218 7.792 3.082 1.00 9.92 18 LEU B C 1
ATOM 741 O O . LEU B 1 26 ? -5.895 8.726 2.640 1.00 11.63 18 LEU B O 1
ATOM 746 N N . LYS B 1 27 ? -5.762 6.700 3.612 1.00 10.06 19 LYS B N 1
ATOM 747 C CA . LYS B 1 27 ? -7.223 6.596 3.721 1.00 10.29 19 LYS B CA 1
ATOM 748 C C . LYS B 1 27 ? -7.772 7.702 4.628 1.00 10.89 19 LYS B C 1
ATOM 749 O O . LYS B 1 27 ? -8.821 8.294 4.350 1.00 13.64 19 LYS B O 1
ATOM 755 N N . LYS B 1 28 ? -7.083 7.978 5.723 0.80 10.32 20 LYS B N 1
ATOM 756 C CA . LYS B 1 28 ? -7.522 9.050 6.639 0.70 12.08 20 LYS B CA 1
ATOM 757 C C . LYS B 1 28 ? -7.592 10.393 5.890 0.80 11.46 20 LYS B C 1
ATOM 758 O O . LYS B 1 28 ? -8.452 11.232 6.172 0.80 15.31 20 LYS B O 1
ATOM 764 N N . ALA B 1 29 ? -6.669 10.590 4.946 1.00 12.69 21 ALA B N 1
ATOM 765 C CA . ALA B 1 29 ? -6.591 11.827 4.156 1.00 12.83 21 ALA B CA 1
ATOM 766 C C . ALA B 1 29 ? -7.566 11.860 2.983 1.00 14.23 21 ALA B C 1
ATOM 767 O O . ALA B 1 29 ? -7.570 12.830 2.216 1.00 16.86 21 ALA B O 1
ATOM 769 N N . GLY B 1 30 ? -8.361 10.807 2.823 1.00 13.73 22 GLY B N 1
ATOM 770 C CA . GLY B 1 30 ? -9.356 10.747 1.748 1.00 15.64 22 GLY B CA 1
ATOM 771 C C . GLY B 1 30 ? -8.894 10.134 0.437 1.00 14.69 22 GLY B C 1
ATOM 772 O O . GLY B 1 30 ? -9.613 10.178 -0.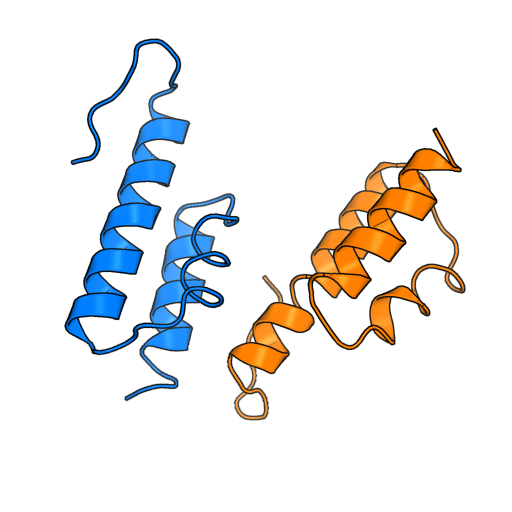547 1.00 14.92 22 GLY B O 1
ATOM 773 N N . ILE B 1 31 ? -7.716 9.511 0.418 1.00 13.41 23 ILE B N 1
ATOM 774 C CA . ILE B 1 31 ? -7.266 8.827 -0.774 1.00 11.99 23 ILE B CA 1
ATOM 775 C C . ILE B 1 31 ? -7.911 7.460 -0.860 1.00 12.52 23 ILE B C 1
ATOM 776 O O . ILE B 1 31 ? -7.942 6.730 0.140 1.00 13.04 23 ILE B O 1
ATOM 781 N N . THR B 1 32 ? -8.457 7.114 -2.031 1.00 12.01 24 THR B N 1
ATOM 782 C CA . THR B 1 32 ? -9.174 5.873 -2.197 1.00 12.90 24 THR B CA 1
ATOM 783 C C . THR B 1 32 ? -8.630 5.122 -3.417 1.00 10.86 24 THR B C 1
ATOM 784 O O . THR B 1 32 ? -9.199 4.123 -3.819 1.00 14.37 24 THR B O 1
ATOM 788 N N . SER B 1 33 ? -7.495 5.566 -3.965 1.00 11.73 25 SER B N 1
ATOM 789 C CA . SER B 1 33 ? -6.935 4.948 -5.155 1.00 9.31 25 SER B CA 1
ATOM 790 C C . SER B 1 33 ? -6.206 3.613 -4.940 1.00 11.20 25 SER B C 1
ATOM 791 O O . SER B 1 33 ? -5.105 3.579 -4.382 1.00 12.30 25 SER B O 1
ATOM 794 N N . ASP B 1 34 ? -6.754 2.524 -5.468 1.00 11.22 26 ASP B N 1
ATOM 795 C CA . ASP B 1 34 ? -6.047 1.254 -5.429 1.00 11.75 26 ASP B CA 1
ATOM 796 C C . ASP B 1 34 ? -4.710 1.261 -6.166 1.00 10.35 26 ASP B C 1
ATOM 797 O O . ASP B 1 34 ? -3.809 0.539 -5.792 1.00 11.98 26 ASP B O 1
ATOM 802 N N . PHE B 1 35 ? -4.591 2.084 -7.212 1.00 10.78 27 PHE B N 1
ATOM 803 C CA . PHE B 1 35 ? -3.325 2.198 -7.966 1.00 10.83 27 PHE B CA 1
ATOM 804 C C . PHE B 1 35 ? -2.250 2.716 -7.030 1.00 10.53 27 PHE B C 1
ATOM 805 O O . PHE B 1 35 ? -1.144 2.160 -6.981 1.00 11.32 27 PHE B O 1
ATOM 813 N N . TYR B 1 36 ? -2.585 3.739 -6.240 1.00 9.65 28 TYR B N 1
ATOM 814 C CA . TYR B 1 36 ? -1.602 4.314 -5.313 1.00 9.67 28 TYR B CA 1
ATOM 815 C C . TYR B 1 36 ? -1.308 3.307 -4.201 1.00 10.51 28 TYR B C 1
ATOM 816 O O . TYR B 1 36 ? -0.144 3.129 -3.810 1.00 10.85 28 TYR B O 1
ATOM 825 N N . PHE B 1 37 ? -2.341 2.640 -3.662 1.00 9.86 29 PHE B N 1
ATOM 826 C CA . PHE B 1 37 ? -2.093 1.617 -2.609 1.00 10.16 29 PHE B CA 1
ATOM 827 C C . PHE B 1 37 ? -1.198 0.473 -3.121 1.00 10.41 29 PHE B C 1
ATOM 828 O O . PHE B 1 37 ? -0.329 -0.065 -2.378 1.00 10.68 29 PHE B O 1
ATOM 836 N N . ASN B 1 38 ? -1.411 0.082 -4.370 1.00 10.97 30 ASN B N 1
ATOM 837 C CA A ASN B 1 38 ? -0.593 -0.975 -4.966 0.50 11.44 30 ASN B CA 1
ATOM 838 C CA B ASN B 1 38 ? -0.595 -0.977 -4.962 0.50 11.47 30 ASN B CA 1
ATOM 839 C C . ASN B 1 38 ? 0.877 -0.572 -5.031 1.00 9.98 30 ASN B C 1
ATOM 840 O O . ASN B 1 38 ? 1.770 -1.408 -4.838 1.00 11.99 30 ASN B O 1
ATOM 849 N N . ALA B 1 39 ? 1.123 0.712 -5.284 1.00 9.37 31 ALA B N 1
ATOM 850 C CA . ALA B 1 39 ? 2.512 1.178 -5.388 1.00 8.89 31 ALA B CA 1
ATOM 851 C C . ALA B 1 39 ? 3.167 1.022 -4.016 1.00 9.37 31 ALA B C 1
ATOM 852 O O . ALA B 1 39 ? 4.317 0.567 -3.905 1.00 11.42 31 ALA B O 1
ATOM 854 N N . ILE B 1 40 ? 2.440 1.425 -2.960 1.00 9.89 32 ILE B N 1
ATOM 855 C CA . ILE B 1 40 ? 2.940 1.226 -1.601 1.00 9.22 32 ILE B CA 1
ATOM 856 C C . ILE B 1 40 ? 3.222 -0.255 -1.351 1.00 9.22 32 ILE B C 1
ATOM 857 O O . ILE B 1 40 ? 4.290 -0.627 -0.794 1.00 10.09 32 ILE B O 1
ATOM 862 N N . ASN B 1 41 ? 2.306 -1.115 -1.789 1.00 9.33 33 ASN B N 1
ATOM 863 C CA . ASN B 1 41 ? 2.460 -2.541 -1.513 1.00 10.34 33 ASN B CA 1
ATOM 864 C C . ASN B 1 41 ? 3.633 -3.190 -2.266 1.00 10.39 33 ASN B C 1
ATOM 865 O O . ASN B 1 41 ? 4.120 -4.253 -1.856 1.00 13.05 33 ASN B O 1
ATOM 870 N N . LYS B 1 42 ? 4.072 -2.564 -3.359 1.00 11.32 34 LYS B N 1
ATOM 871 C CA . LYS B 1 42 ? 5.209 -3.068 -4.123 1.00 12.99 34 LYS B CA 1
ATOM 872 C C . LYS B 1 42 ? 6.556 -2.568 -3.591 1.00 11.75 34 LYS B C 1
ATOM 873 O O . LYS B 1 42 ? 7.615 -3.050 -4.025 1.00 14.81 34 LYS B O 1
ATOM 879 N N . ALA B 1 43 ? 6.532 -1.602 -2.673 1.00 10.61 35 ALA B N 1
ATOM 880 C CA . ALA B 1 43 ? 7.768 -1.004 -2.170 1.00 11.12 35 ALA B CA 1
ATOM 881 C C . ALA B 1 43 ? 8.637 -2.026 -1.469 1.00 10.96 35 ALA B C 1
ATOM 882 O O . ALA B 1 43 ? 8.119 -2.957 -0.850 1.00 11.71 35 ALA B O 1
ATOM 884 N N . LYS B 1 44 ? 9.967 -1.837 -1.510 1.00 10.86 36 LYS B N 1
ATOM 885 C CA . LYS B 1 44 ? 10.857 -2.855 -0.942 1.00 12.38 36 LYS B CA 1
ATOM 886 C C . LYS B 1 44 ? 11.550 -2.437 0.340 1.00 10.52 36 LYS B C 1
ATOM 887 O O . LYS B 1 44 ? 12.218 -3.267 0.971 1.00 12.51 36 LYS B O 1
ATOM 893 N N . THR B 1 45 ? 11.434 -1.162 0.717 1.00 9.66 37 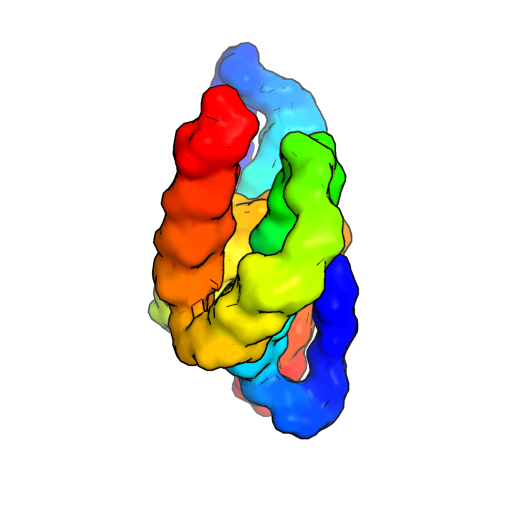THR B N 1
ATOM 894 C CA . THR B 1 45 ? 12.020 -0.701 1.978 1.00 9.25 37 THR B CA 1
ATOM 895 C C . THR B 1 45 ? 11.012 0.221 2.671 1.00 9.35 37 THR B C 1
ATOM 896 O O . THR B 1 45 ? 10.132 0.824 2.032 1.00 9.02 37 THR B O 1
ATOM 900 N N A VAL B 1 46 ? 11.179 0.347 3.978 0.50 9.27 38 VAL B N 1
ATOM 901 N N B VAL B 1 46 ? 11.136 0.336 3.989 0.50 9.62 38 VAL B N 1
ATOM 902 C CA A VAL B 1 46 ? 10.362 1.251 4.778 0.50 8.51 38 VAL B CA 1
ATOM 903 C CA B VAL B 1 46 ? 10.288 1.279 4.720 0.50 9.55 38 VAL B CA 1
ATOM 904 C C A VAL B 1 46 ? 10.515 2.714 4.347 0.50 9.15 38 VAL B C 1
ATOM 905 C C B VAL B 1 46 ? 10.477 2.704 4.209 0.50 9.57 38 VAL B C 1
ATOM 906 O O A VAL B 1 46 ? 9.558 3.493 4.404 0.50 8.43 38 VAL B O 1
ATOM 907 O O B VAL B 1 46 ? 9.505 3.443 4.050 0.50 8.96 38 VAL B O 1
ATOM 914 N N . GLU B 1 47 ? 11.721 3.092 3.920 1.00 9.90 39 GLU B N 1
ATOM 915 C CA . GLU B 1 47 ? 11.942 4.436 3.408 1.00 9.87 39 GLU B CA 1
ATOM 916 C C . GLU B 1 47 ? 11.223 4.687 2.073 1.00 9.80 39 GLU B C 1
ATOM 917 O O . GLU B 1 47 ? 10.737 5.802 1.844 1.00 10.66 39 GLU B O 1
ATOM 923 N N . GLU B 1 48 ? 11.177 3.688 1.184 1.00 9.01 40 GLU B N 1
ATOM 924 C CA . GLU B 1 48 ? 10.374 3.858 -0.043 1.00 8.93 40 GLU B CA 1
ATOM 925 C C . GLU B 1 48 ? 8.895 4.014 0.311 1.00 8.79 40 GLU B C 1
ATOM 926 O O . GLU B 1 48 ? 8.191 4.851 -0.294 1.00 8.94 40 GLU B O 1
ATOM 932 N N . VAL B 1 49 ? 8.400 3.190 1.242 1.00 7.86 41 VAL B N 1
ATOM 933 C CA . VAL B 1 49 ? 7.002 3.361 1.689 1.00 8.00 41 VAL B CA 1
ATOM 934 C C . VAL B 1 49 ? 6.759 4.807 2.162 1.00 7.54 41 VAL B C 1
ATOM 935 O O . VAL B 1 49 ? 5.753 5.431 1.784 1.00 9.50 41 VAL B O 1
ATOM 939 N N . ASN B 1 50 ? 7.647 5.324 3.002 1.00 9.31 42 ASN B N 1
ATOM 940 C CA . ASN B 1 50 ? 7.454 6.661 3.574 1.00 9.62 42 ASN B CA 1
ATOM 941 C C . ASN B 1 50 ? 7.430 7.694 2.464 1.00 9.15 42 ASN B C 1
ATOM 942 O O . ASN B 1 50 ? 6.676 8.665 2.525 1.00 10.53 42 ASN B O 1
ATOM 947 N N . ALA B 1 51 ? 8.335 7.546 1.495 1.00 8.05 43 ALA B N 1
ATOM 948 C CA . ALA B 1 51 ? 8.448 8.558 0.452 1.00 8.58 43 ALA B CA 1
ATOM 949 C C . ALA B 1 51 ? 7.225 8.512 -0.453 1.00 8.43 43 ALA B C 1
ATOM 950 O O . ALA B 1 51 ? 6.699 9.575 -0.836 1.00 9.51 43 ALA B O 1
ATOM 952 N N . LEU B 1 52 ? 6.771 7.306 -0.814 1.00 7.60 44 LEU B N 1
ATOM 953 C CA . LEU B 1 52 ? 5.546 7.224 -1.623 1.00 7.83 44 LE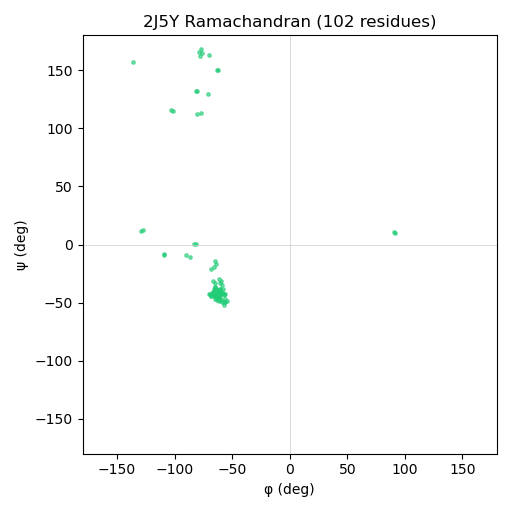U B CA 1
ATOM 954 C C . LEU B 1 52 ? 4.386 7.891 -0.882 1.00 7.39 44 LEU B C 1
ATOM 955 O O . LEU B 1 52 ? 3.648 8.713 -1.451 1.00 8.98 44 LEU B O 1
ATOM 960 N N . LYS B 1 53 ? 4.211 7.512 0.381 1.00 7.58 45 LYS B N 1
ATOM 961 C CA . LYS B 1 53 ? 3.125 8.062 1.200 1.00 9.06 45 LYS B CA 1
ATOM 962 C C . LYS B 1 53 ? 3.220 9.592 1.274 1.00 7.99 45 LYS B C 1
ATOM 963 O O . LYS B 1 53 ? 2.207 10.332 1.063 1.00 9.89 45 LYS B O 1
ATOM 969 N N . ASN B 1 54 ? 4.422 10.090 1.597 1.00 8.57 46 ASN B N 1
ATOM 970 C CA . ASN B 1 54 ? 4.579 11.541 1.761 1.00 9.91 46 ASN B CA 1
ATOM 971 C C . ASN B 1 54 ? 4.292 12.307 0.480 1.00 8.13 46 ASN B C 1
ATOM 972 O O . ASN B 1 54 ? 3.708 13.404 0.530 1.00 11.34 46 ASN B O 1
ATOM 977 N N . GLU B 1 55 ? 4.726 11.765 -0.672 1.00 8.13 47 GLU B N 1
ATOM 978 C CA . GLU B 1 55 ? 4.496 12.476 -1.931 1.00 9.34 47 GLU B CA 1
ATOM 979 C C . GLU B 1 55 ? 3.003 12.513 -2.247 1.00 8.77 47 GLU B C 1
ATOM 980 O O . GLU B 1 55 ? 2.492 13.545 -2.705 1.00 10.60 47 GLU B O 1
ATOM 986 N N . ILE B 1 56 ? 2.320 11.390 -2.014 1.00 8.53 48 ILE B N 1
ATOM 987 C CA . ILE B 1 56 ? 0.877 11.349 -2.271 1.00 8.78 48 ILE B CA 1
ATOM 988 C C . ILE B 1 56 ? 0.134 12.351 -1.374 1.00 10.03 48 ILE B C 1
ATOM 989 O O . ILE B 1 56 ? -0.740 13.112 -1.845 1.00 11.60 48 ILE B O 1
ATOM 994 N N . LEU B 1 57 ? 0.476 12.381 -0.082 1.00 10.84 49 LEU B N 1
ATOM 995 C CA . LEU B 1 57 ? -0.152 13.361 0.827 1.00 11.74 49 LEU B CA 1
ATOM 996 C C . LEU B 1 57 ? 0.111 14.819 0.396 1.00 13.77 49 LEU B C 1
ATOM 997 O O . LEU B 1 57 ? -0.790 15.672 0.450 1.00 15.80 49 LEU B O 1
ATOM 1002 N N . LYS B 1 58 ? 1.341 15.099 -0.031 1.00 13.49 50 LYS B N 1
ATOM 1003 C CA . LYS B 1 58 ? 1.711 16.454 -0.485 1.00 14.68 50 LYS B CA 1
ATOM 1004 C C . LYS B 1 58 ? 0.906 16.827 -1.735 1.00 15.53 50 LYS B C 1
ATOM 1005 O O . LYS B 1 58 ? 0.408 17.949 -1.867 1.00 16.64 50 LYS B O 1
ATOM 1011 N N . ALA B 1 59 ? 0.806 15.887 -2.668 1.00 13.18 51 ALA B N 1
ATOM 1012 C CA . ALA B 1 59 ? 0.145 16.161 -3.918 1.00 14.96 51 ALA B CA 1
ATOM 1013 C C . ALA B 1 59 ? -1.333 16.436 -3.681 1.00 13.16 51 ALA B C 1
ATOM 1014 O O . ALA B 1 59 ? -1.934 17.206 -4.419 1.00 16.92 51 ALA B O 1
ATOM 1016 N N . HIS B 1 60 ? -1.925 15.777 -2.686 1.00 13.11 52 HIS B N 1
ATOM 1017 C CA A HIS B 1 60 ? -3.364 15.801 -2.370 0.50 14.51 52 HIS B CA 1
ATOM 1018 C CA B HIS B 1 60 ? -3.360 15.947 -2.533 0.50 15.03 52 HIS B CA 1
ATOM 1019 C C . HIS B 1 60 ? -3.764 16.926 -1.412 1.00 17.16 52 HIS B C 1
ATOM 1020 O O . HIS B 1 60 ? -4.953 17.156 -1.162 1.00 18.72 52 HIS B O 1
ATOM 1033 N N . ALA B 1 61 ? -2.771 17.583 -0.823 1.00 17.21 53 ALA B N 1
ATOM 1034 C CA . ALA B 1 61 ? -2.998 18.538 0.258 1.00 19.59 53 ALA B CA 1
ATOM 1035 C C . ALA B 1 61 ? -3.682 19.794 -0.240 1.00 18.09 53 ALA B C 1
ATOM 1036 O O .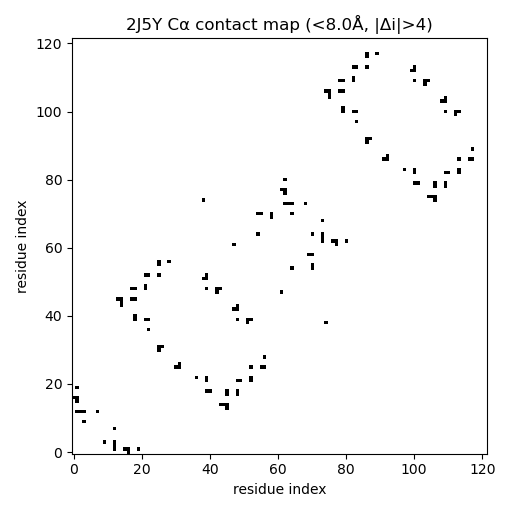 ALA B 1 61 ? -3.525 20.183 -1.403 1.00 21.47 53 ALA B O 1
#

Organism: Finegoldia magna (NCBI:txid1260)